Protein AF-A0A2J8K1G6-F1 (afdb_monomer)

Sequence (103 aa):
MLEYALKQERAKYHKLKFGTDLNQGEKKADVSEQVSNGPVESVTLENSPLVWKEGRQLLRQYLEEVGYTDTILDMRSKRVRSLLGRSLELNGAVEPSEGAPRA

Secondary structure (DSSP, 8-state):
-HHHHHHHHHHHHHHHHHSS-S-S-------------S-S--TTS---HHHHHHHHHHHHHHHHHTTHHHHHHHHHHHHHHHHTT----SS-S----------

pLDDT: mean 72.23, std 21.91, range [36.41, 97.5]

Organism: Pan troglodytes (NCBI:txid9598)

InterPro domains:
  IPR013258 Striatin, N-terminal [PF08232] (1-73)
  IPR051488 WD repeat-containing striatin [PTHR15653] (1-97)

Structure (mmCIF, N/CA/C/O backbone):
data_AF-A0A2J8K1G6-F1
#
_entry.id   AF-A0A2J8K1G6-F1
#
loop_
_atom_site.group_PDB
_atom_site.id
_atom_site.type_symbol
_atom_site.label_atom_id
_atom_site.label_alt_id
_atom_site.label_comp_id
_atom_site.label_asym_id
_atom_site.label_entity_id
_atom_site.label_seq_id
_atom_site.pdbx_PDB_ins_code
_atom_site.Cartn_x
_atom_site.Cartn_y
_atom_site.Cartn_z
_atom_site.occupancy
_atom_site.B_iso_or_equiv
_atom_site.auth_seq_id
_atom_site.auth_comp_id
_atom_site.auth_asym_id
_atom_site.auth_atom_id
_atom_site.pdbx_PDB_model_num
ATOM 1 N N . MET A 1 1 ? -17.999 -35.369 27.329 1.00 76.94 1 MET A N 1
ATOM 2 C CA . MET A 1 1 ? -17.358 -34.210 27.995 1.00 76.94 1 MET A CA 1
ATOM 3 C C . MET A 1 1 ? -16.875 -33.159 26.995 1.00 76.94 1 MET A C 1
ATOM 5 O O . MET A 1 1 ? -17.252 -32.008 27.159 1.00 76.94 1 MET A O 1
ATOM 9 N N . LEU A 1 2 ? -16.143 -33.528 25.935 1.00 89.50 2 LEU A N 1
ATOM 10 C CA . LEU A 1 2 ? -15.624 -32.582 24.930 1.00 89.50 2 LEU A CA 1
ATOM 11 C C . LEU A 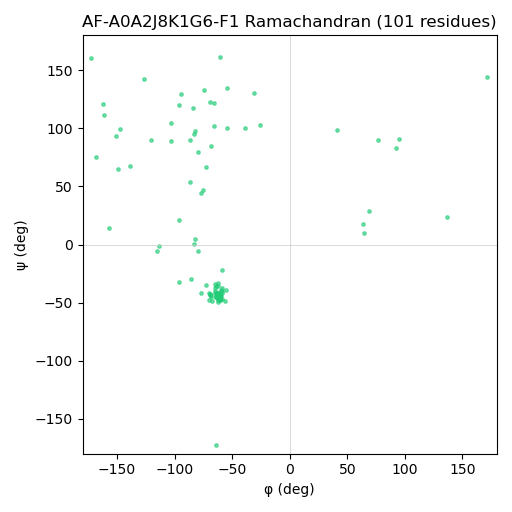1 2 ? -16.710 -31.785 24.178 1.00 89.50 2 LEU A C 1
ATOM 13 O O . LEU A 1 2 ? -16.641 -30.564 24.120 1.00 89.50 2 LEU A O 1
ATOM 17 N N . GLU A 1 3 ? -17.750 -32.461 23.684 1.00 87.62 3 GLU A N 1
ATOM 18 C CA . GLU A 1 3 ? -18.873 -31.820 22.970 1.00 87.62 3 GLU A CA 1
ATOM 19 C C . GLU A 1 3 ? -19.558 -30.714 23.785 1.00 87.62 3 GLU A C 1
ATOM 21 O O . GLU A 1 3 ? -19.914 -29.657 23.267 1.00 87.62 3 GLU A O 1
ATOM 26 N N . TYR A 1 4 ? -19.711 -30.930 25.093 1.00 91.00 4 TYR A N 1
ATOM 27 C CA . TYR A 1 4 ? -20.342 -29.955 25.977 1.00 91.00 4 TYR A CA 1
ATOM 28 C C . TYR A 1 4 ? -19.459 -28.718 26.183 1.00 91.00 4 TYR A C 1
ATOM 30 O O . TYR A 1 4 ? -19.957 -27.594 26.122 1.00 91.00 4 TYR A O 1
ATOM 38 N N . ALA A 1 5 ? -18.149 -28.919 26.360 1.00 91.00 5 ALA A N 1
ATOM 39 C CA . ALA A 1 5 ? -17.187 -27.826 26.460 1.00 91.00 5 ALA A CA 1
ATOM 40 C C . ALA A 1 5 ? -17.161 -26.989 25.171 1.00 91.00 5 ALA A C 1
ATOM 42 O O . ALA A 1 5 ? -17.271 -25.765 25.224 1.00 91.00 5 ALA A O 1
ATOM 43 N N . LEU A 1 6 ? -17.138 -27.649 24.009 1.00 91.12 6 LEU A N 1
ATOM 44 C CA . LEU A 1 6 ? -17.141 -26.977 22.711 1.00 91.12 6 LEU A CA 1
ATOM 45 C C . LEU A 1 6 ? -18.444 -26.199 22.468 1.00 91.12 6 LEU A C 1
ATOM 47 O O . LEU A 1 6 ? -18.429 -25.091 21.932 1.00 91.12 6 LEU A O 1
ATOM 51 N N . LYS A 1 7 ? -19.589 -26.742 22.901 1.00 90.69 7 LYS A N 1
ATOM 52 C CA . LYS A 1 7 ? -20.883 -26.050 22.825 1.00 90.69 7 LYS A CA 1
ATOM 53 C C . LYS A 1 7 ? -20.922 -24.802 23.713 1.00 90.69 7 LYS A C 1
ATOM 55 O O . LYS A 1 7 ? -21.454 -23.781 23.277 1.00 90.69 7 LYS A O 1
ATOM 60 N N . GLN A 1 8 ? -20.347 -24.853 24.917 1.00 91.00 8 GLN A N 1
ATOM 61 C CA . GLN A 1 8 ? -20.223 -23.670 25.776 1.00 91.00 8 GLN A CA 1
ATOM 62 C C . GLN A 1 8 ? -19.322 -22.603 25.156 1.00 91.00 8 GLN A C 1
ATOM 64 O O . GLN A 1 8 ? -19.691 -21.428 25.144 1.00 91.00 8 GLN A O 1
ATOM 69 N N . GLU A 1 9 ? -18.173 -23.004 24.613 1.00 87.44 9 GLU A N 1
ATOM 70 C CA . GLU A 1 9 ? -17.235 -22.085 23.970 1.00 87.44 9 GLU A CA 1
ATOM 71 C C . GLU A 1 9 ? -17.883 -21.376 22.775 1.00 87.44 9 GLU A C 1
ATOM 73 O O . GLU A 1 9 ? -17.859 -20.147 22.692 1.00 87.44 9 GLU A O 1
ATOM 78 N N . ARG A 1 10 ? -18.572 -22.130 21.908 1.00 87.81 10 ARG A N 1
ATOM 79 C CA . ARG A 1 10 ? -19.308 -21.580 20.759 1.00 87.81 10 ARG A CA 1
ATOM 80 C C . ARG A 1 10 ? -20.418 -20.616 21.177 1.00 87.81 10 ARG A C 1
ATOM 82 O O . ARG A 1 10 ? -20.545 -19.547 20.584 1.00 87.81 10 ARG A O 1
ATOM 89 N N . ALA A 1 11 ? -21.199 -20.953 22.205 1.00 84.31 11 ALA A N 1
ATOM 90 C CA . ALA A 1 11 ? -22.251 -20.071 22.708 1.00 84.31 11 ALA A CA 1
ATOM 91 C C . ALA A 1 11 ? -21.672 -18.772 23.292 1.00 84.31 11 ALA A C 1
ATOM 93 O O . ALA A 1 11 ? -22.181 -17.686 23.015 1.00 84.31 11 ALA A O 1
ATOM 94 N N . LYS A 1 12 ? -20.576 -18.870 24.056 1.00 88.31 12 LYS A N 1
ATOM 95 C CA . LYS A 1 12 ? -19.879 -17.716 24.638 1.00 88.31 12 LYS A CA 1
ATOM 96 C C . LYS A 1 12 ? -19.291 -16.809 23.556 1.00 88.31 12 LYS A C 1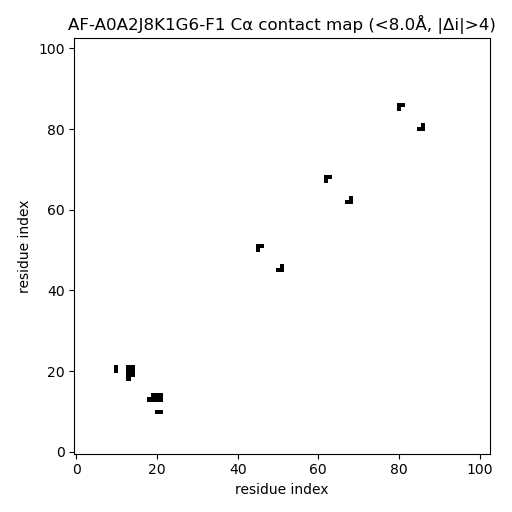
ATOM 98 O O . LYS A 1 12 ? -19.479 -15.597 23.615 1.00 88.31 12 LYS A O 1
ATOM 103 N N . TYR A 1 13 ? -18.642 -17.394 22.549 1.00 90.56 13 TYR A N 1
ATOM 104 C CA . TYR A 1 13 ? -18.109 -16.660 21.404 1.00 90.56 13 TYR A CA 1
ATOM 105 C C . TYR A 1 13 ? -19.212 -15.931 20.632 1.00 90.56 13 TYR A C 1
ATOM 107 O O . TYR A 1 13 ? -19.052 -14.762 20.295 1.00 90.56 13 TYR A O 1
ATOM 115 N N . HIS A 1 14 ? -20.352 -16.585 20.391 1.00 88.50 14 HIS A N 1
ATOM 116 C CA . HIS A 1 14 ? -21.452 -15.979 19.645 1.00 88.50 14 HIS A CA 1
ATOM 117 C C . HIS A 1 14 ? -22.049 -14.765 20.359 1.00 88.50 14 HIS A C 1
ATOM 119 O O . HIS A 1 14 ? -22.223 -13.717 19.740 1.00 88.50 14 HIS A O 1
ATOM 125 N N . LYS A 1 15 ? -22.301 -14.870 21.671 1.00 84.12 15 LYS A N 1
ATOM 126 C CA . LYS A 1 15 ? -22.776 -13.727 22.465 1.00 84.12 15 LYS A CA 1
ATOM 127 C C . LYS A 1 15 ? -21.800 -12.562 22.418 1.00 84.12 15 LYS A C 1
ATOM 129 O O . LYS A 1 15 ? -22.221 -11.419 22.294 1.00 84.12 15 LYS A O 1
ATOM 134 N N . LEU A 1 16 ? -20.504 -12.856 22.500 1.00 79.38 16 LEU A N 1
ATOM 135 C CA . LEU A 1 16 ? -19.473 -11.828 22.481 1.00 79.38 16 LEU A CA 1
ATOM 136 C C . LEU A 1 16 ? -19.353 -11.159 21.106 1.00 79.38 16 LEU A C 1
ATOM 138 O O . LEU A 1 16 ? -19.233 -9.943 21.027 1.00 79.38 16 LEU A O 1
ATOM 142 N N . LYS A 1 17 ? -19.400 -11.944 20.025 1.00 85.19 17 LYS A N 1
ATOM 143 C CA . LYS A 1 17 ? -19.222 -11.448 18.657 1.00 85.19 17 LYS A CA 1
ATOM 144 C C . LYS A 1 17 ? -20.457 -10.740 18.106 1.00 85.19 17 LYS A C 1
ATOM 146 O O . LYS A 1 17 ? -20.322 -9.743 17.408 1.00 85.19 17 LYS A O 1
ATOM 151 N N . PHE A 1 18 ? -21.643 -11.282 18.364 1.00 83.50 18 PHE A N 1
ATOM 152 C CA . PHE A 1 18 ? -22.883 -10.851 17.715 1.00 83.50 18 PHE A CA 1
ATOM 153 C C . PHE A 1 18 ? -23.869 -10.186 18.677 1.00 83.50 18 PHE A C 1
ATOM 155 O O . PHE A 1 18 ? -24.950 -9.790 18.251 1.00 83.50 18 PHE A O 1
ATOM 162 N N . GLY A 1 19 ? -23.541 -10.094 19.970 1.00 82.00 19 GLY A N 1
ATOM 163 C CA . GLY A 1 19 ? -24.400 -9.466 20.979 1.00 82.00 19 GLY A CA 1
ATOM 164 C C . GLY A 1 19 ? -25.735 -10.183 21.212 1.00 82.00 19 GLY A C 1
ATOM 165 O O . GLY A 1 19 ? -26.609 -9.632 21.873 1.00 82.00 19 GLY A O 1
ATOM 166 N N . THR A 1 20 ? -25.916 -11.390 20.665 1.00 76.38 20 THR A N 1
ATOM 167 C CA . THR A 1 20 ? -27.180 -12.142 20.679 1.00 76.38 20 THR A CA 1
ATOM 168 C C . THR A 1 20 ? -26.985 -13.550 21.240 1.00 76.38 20 THR A C 1
ATOM 170 O O . THR A 1 20 ? -25.962 -14.209 21.017 1.00 76.38 20 THR A O 1
ATOM 173 N N . ASP A 1 21 ? -27.975 -14.015 22.003 1.00 71.81 21 ASP A N 1
ATOM 174 C CA . ASP A 1 21 ? -27.988 -15.353 22.591 1.00 71.81 21 ASP A CA 1
ATOM 175 C C . ASP A 1 21 ? -28.157 -16.417 21.501 1.00 71.81 21 ASP A C 1
ATOM 177 O O . ASP A 1 21 ? -29.153 -16.420 20.782 1.00 71.81 21 ASP A O 1
ATOM 181 N N . LEU A 1 22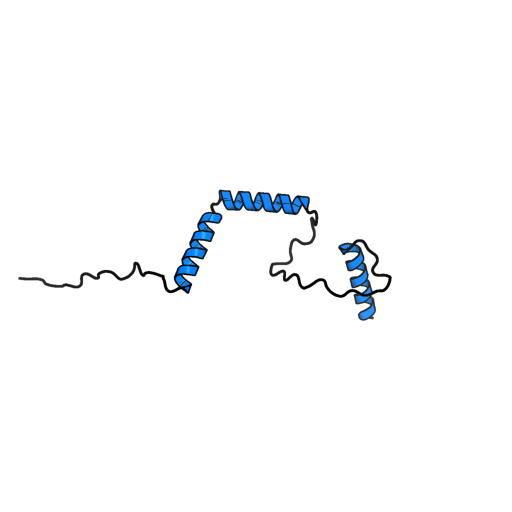 ? -27.214 -17.363 21.406 1.00 66.88 22 LEU A N 1
ATOM 182 C CA . LEU A 1 22 ? -27.304 -18.528 20.511 1.00 66.88 22 LEU A CA 1
ATOM 183 C C . LEU A 1 22 ? -28.285 -19.582 21.071 1.00 66.88 22 LEU A C 1
ATOM 185 O O . LEU A 1 22 ? -27.960 -20.764 21.192 1.00 66.88 22 LEU A O 1
ATOM 189 N N . ASN A 1 23 ? -29.465 -19.138 21.499 1.00 58.38 23 ASN A N 1
ATOM 190 C CA . ASN A 1 23 ? -30.510 -19.966 22.087 1.00 58.38 23 ASN A CA 1
ATOM 191 C C . ASN A 1 23 ? -31.892 -19.552 21.574 1.00 58.38 23 ASN A C 1
ATOM 193 O O . ASN A 1 23 ? -32.732 -19.060 22.313 1.00 58.38 23 ASN A O 1
ATOM 197 N N . GLN A 1 24 ? -32.133 -19.781 20.290 1.00 46.88 24 GLN A N 1
ATOM 198 C CA . GLN A 1 24 ? -33.306 -20.505 19.802 1.00 46.88 24 GLN A CA 1
ATOM 199 C C . GLN A 1 24 ? -33.141 -20.730 18.305 1.00 46.88 24 GLN A C 1
ATOM 201 O O . GLN A 1 24 ? -32.246 -20.166 17.686 1.00 46.88 24 GLN A O 1
ATOM 206 N N . GLY A 1 25 ? -33.891 -21.699 17.793 1.00 52.88 25 GLY A N 1
ATOM 207 C CA . GLY A 1 25 ? -33.613 -22.371 16.537 1.00 52.88 25 GLY A CA 1
ATOM 208 C C . GLY A 1 25 ? -33.683 -21.480 15.303 1.00 52.88 25 GLY A C 1
ATOM 209 O O . GLY A 1 25 ? -33.915 -20.283 15.364 1.00 52.88 25 GLY A O 1
ATOM 210 N N . GLU A 1 26 ? -33.588 -22.167 14.169 1.00 42.00 26 GLU A N 1
ATOM 211 C CA . GLU A 1 26 ? -33.921 -21.670 12.832 1.00 42.00 26 GLU A CA 1
ATOM 212 C C . GLU A 1 26 ? -32.743 -21.115 12.013 1.00 42.00 26 GLU A C 1
ATOM 214 O O . GLU A 1 26 ? -32.427 -19.936 11.984 1.00 42.00 26 GLU A O 1
ATOM 219 N N . LYS A 1 27 ? -32.141 -22.040 11.253 1.00 51.69 27 LYS A N 1
ATOM 220 C CA . LYS A 1 27 ? -31.974 -21.935 9.795 1.00 51.69 27 LYS A CA 1
ATOM 221 C C . LYS A 1 27 ? -31.592 -20.540 9.265 1.00 51.69 27 LYS A C 1
ATOM 223 O O . LYS A 1 27 ? -32.479 -19.800 8.867 1.00 51.69 27 LYS A O 1
ATOM 228 N N . LYS A 1 28 ? -30.309 -20.307 8.994 1.00 36.41 28 LYS A N 1
ATOM 229 C CA . LYS A 1 28 ? -29.843 -19.908 7.651 1.00 36.41 28 LYS A CA 1
ATOM 230 C C . LYS A 1 28 ? -28.340 -20.145 7.549 1.00 36.41 28 LYS A C 1
ATOM 232 O O . LYS A 1 28 ? -27.551 -19.629 8.331 1.00 36.41 28 LYS A O 1
ATOM 237 N N . ALA A 1 29 ? -27.998 -20.985 6.581 1.00 47.16 29 ALA A N 1
ATOM 238 C CA . ALA A 1 29 ? -26.688 -21.017 5.971 1.00 47.16 29 ALA A CA 1
ATOM 239 C C . ALA A 1 29 ? -26.380 -19.664 5.309 1.00 47.16 29 ALA A C 1
ATOM 241 O O . ALA A 1 29 ? -27.298 -18.917 4.967 1.00 47.16 29 ALA A O 1
ATOM 242 N N . ASP A 1 30 ? -25.087 -19.467 5.069 1.00 40.94 30 ASP A N 1
ATOM 243 C CA . ASP A 1 30 ? -24.468 -18.430 4.247 1.00 40.94 30 ASP A CA 1
ATOM 244 C C . ASP A 1 30 ? -24.049 -17.138 4.966 1.00 40.94 30 ASP A C 1
ATOM 246 O O . ASP A 1 30 ? -24.717 -16.110 4.943 1.00 40.94 30 ASP A O 1
ATOM 250 N N . VAL A 1 31 ? -22.860 -17.188 5.571 1.00 41.28 31 VAL A N 1
ATOM 251 C CA . VAL A 1 31 ? -21.900 -16.096 5.390 1.00 41.28 31 VAL A CA 1
ATOM 252 C C . VAL A 1 31 ? -20.662 -16.735 4.787 1.00 41.28 31 VAL A C 1
ATOM 254 O O . VAL A 1 31 ? -19.800 -17.266 5.489 1.00 41.28 31 VAL A O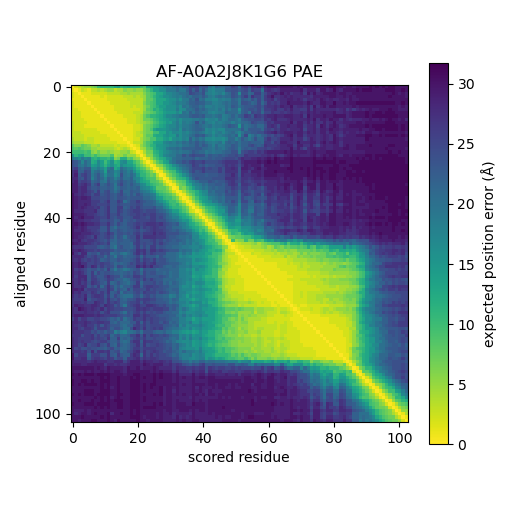 1
ATOM 257 N N . SER A 1 32 ? -20.686 -16.751 3.457 1.00 39.03 32 SER A N 1
ATOM 258 C CA . SER A 1 32 ? -19.572 -17.006 2.561 1.00 39.03 32 SER A CA 1
ATOM 259 C C . SER A 1 32 ? -18.234 -16.532 3.133 1.00 39.03 32 SER A C 1
ATOM 261 O O . SER A 1 32 ? -18.068 -15.398 3.583 1.00 39.03 32 SER A O 1
ATOM 263 N N . GLU A 1 33 ? -17.291 -17.458 3.057 1.00 45.94 33 GLU A N 1
ATOM 264 C CA . GLU A 1 33 ? -15.853 -17.375 3.257 1.00 45.94 33 GLU A CA 1
ATOM 265 C C . GLU A 1 33 ? -15.262 -15.982 2.992 1.00 45.94 33 GLU A C 1
ATOM 267 O O . GLU A 1 33 ? -15.009 -15.589 1.853 1.00 45.94 33 GLU A O 1
ATOM 272 N N . GLN A 1 34 ? -14.964 -15.240 4.061 1.00 39.16 34 GLN A N 1
ATOM 273 C CA . GLN A 1 34 ? -14.031 -14.125 3.969 1.00 39.16 34 GLN A CA 1
ATOM 274 C C . GLN A 1 34 ? -12.624 -14.695 4.163 1.00 39.16 34 GLN A C 1
ATOM 276 O O . GLN A 1 34 ? -12.131 -14.838 5.281 1.00 39.16 34 GLN A O 1
ATOM 281 N N . VAL A 1 35 ? -12.004 -15.086 3.048 1.00 41.44 35 VAL A N 1
ATOM 282 C CA . VAL A 1 35 ? -10.584 -15.44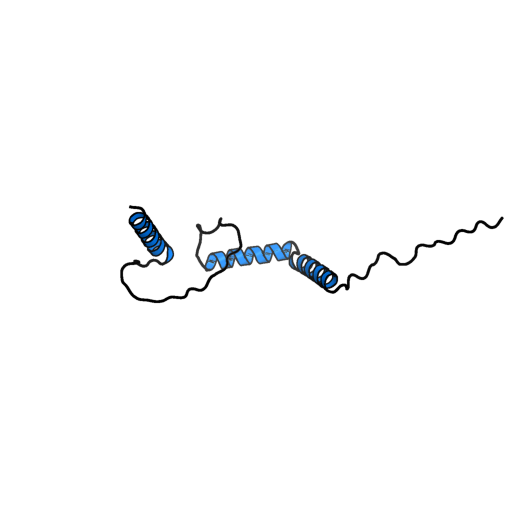3 2.964 1.00 41.44 35 VAL A CA 1
ATOM 283 C C . VAL A 1 35 ? -9.761 -14.271 3.505 1.00 41.44 35 VAL A C 1
ATOM 285 O O . VAL A 1 35 ? -9.547 -13.273 2.821 1.00 41.44 35 VAL A O 1
ATOM 288 N N . SER A 1 36 ? -9.311 -14.390 4.753 1.00 39.56 36 SER A N 1
ATOM 289 C CA . SER A 1 36 ? -8.354 -13.477 5.375 1.00 39.56 36 SER A CA 1
ATOM 290 C C . SER A 1 36 ? -6.988 -14.155 5.398 1.00 39.56 36 SER A C 1
ATOM 292 O O . SER A 1 36 ? -6.640 -14.855 6.345 1.00 39.56 36 SER A O 1
ATOM 294 N N . ASN A 1 37 ? -6.218 -13.971 4.325 1.00 42.69 37 ASN A N 1
ATOM 295 C CA . ASN A 1 37 ? -4.790 -14.279 4.313 1.00 42.69 37 ASN A CA 1
ATOM 296 C C . ASN A 1 37 ? -4.031 -13.099 4.943 1.00 42.69 37 ASN A C 1
ATOM 298 O O . ASN A 1 37 ? -3.767 -12.108 4.265 1.00 42.69 37 ASN A O 1
ATOM 302 N N . GLY A 1 38 ? -3.692 -13.193 6.232 1.00 47.69 38 GLY A N 1
ATOM 303 C CA . GLY A 1 38 ? -2.809 -12.235 6.906 1.00 47.69 38 GLY A CA 1
ATOM 304 C C . GLY A 1 38 ? -2.748 -12.435 8.430 1.00 47.69 38 GLY A C 1
ATOM 305 O O . GLY A 1 38 ? -3.767 -12.821 9.000 1.00 47.69 38 GLY A O 1
ATOM 306 N N . PRO A 1 39 ? -1.587 -12.221 9.090 1.00 44.00 39 PRO A N 1
ATOM 307 C CA . PRO A 1 39 ? -1.335 -12.641 10.470 1.00 44.00 39 PRO A CA 1
ATOM 308 C C . PRO A 1 39 ? -2.359 -12.144 11.497 1.00 44.00 39 PRO A C 1
ATOM 310 O O . PRO A 1 39 ? -2.747 -10.978 11.538 1.00 44.00 39 PRO A O 1
ATOM 313 N N . VAL A 1 40 ? -2.752 -13.089 12.345 1.00 52.59 40 VAL A N 1
ATOM 314 C CA . VAL A 1 40 ? -3.736 -13.016 13.426 1.00 52.59 40 VAL A CA 1
ATOM 315 C C . VAL A 1 40 ? -3.184 -12.211 14.607 1.00 52.59 40 VAL A C 1
ATOM 317 O O . VAL A 1 40 ? -2.964 -12.779 15.658 1.00 52.59 40 VAL A O 1
ATOM 320 N N . GLU A 1 41 ? -2.953 -10.903 14.477 1.00 45.00 41 GLU A N 1
ATOM 321 C CA . GLU A 1 41 ? -2.682 -10.029 15.640 1.00 45.00 41 GLU A CA 1
ATOM 322 C C . GLU A 1 41 ? -3.194 -8.596 15.406 1.00 45.00 41 GLU A C 1
ATOM 324 O O . GLU A 1 41 ? -2.439 -7.640 15.298 1.00 45.00 41 GLU A O 1
ATOM 329 N N . SER A 1 42 ? -4.509 -8.419 15.277 1.00 45.62 42 SER A N 1
ATOM 330 C CA . SER A 1 42 ? -5.148 -7.091 15.440 1.00 45.62 42 SER A CA 1
ATOM 331 C C . SER A 1 42 ? -6.638 -7.168 15.796 1.00 45.62 42 SER A C 1
ATOM 333 O O . SER A 1 42 ? -7.364 -6.181 15.726 1.00 45.62 42 SER A O 1
ATOM 335 N N . VAL A 1 43 ? -7.127 -8.342 16.209 1.00 46.47 43 VAL A N 1
ATOM 336 C CA . VAL A 1 43 ? -8.573 -8.606 16.323 1.00 46.47 43 VAL A CA 1
ATOM 337 C C . VAL A 1 43 ? -9.207 -8.030 17.600 1.00 46.47 43 VAL A C 1
ATOM 339 O O . VAL A 1 43 ? -10.427 -8.063 17.734 1.00 46.47 43 VAL A O 1
ATOM 342 N N . THR A 1 44 ? -8.449 -7.466 18.541 1.00 49.25 44 THR A N 1
ATOM 343 C CA . THR A 1 44 ? -8.990 -7.231 19.894 1.00 49.25 44 THR A CA 1
ATOM 344 C C . THR A 1 44 ? -9.147 -5.798 20.366 1.00 49.25 44 THR A C 1
ATOM 346 O O . THR A 1 44 ? -9.748 -5.640 21.425 1.00 49.25 44 THR A O 1
ATOM 349 N N . LEU A 1 45 ? -8.707 -4.763 19.645 1.00 50.41 45 LEU A N 1
ATOM 350 C CA . LEU A 1 45 ? -8.847 -3.409 20.200 1.00 50.41 45 LEU A CA 1
ATOM 351 C C . LEU A 1 45 ? -10.085 -2.647 19.724 1.00 50.41 45 LEU A C 1
ATOM 353 O O . LEU A 1 45 ? -10.631 -1.873 20.503 1.00 50.41 45 LEU A O 1
ATOM 357 N N . GLU A 1 46 ? -10.582 -2.842 18.498 1.00 49.53 46 GLU A N 1
ATOM 358 C CA . GLU A 1 46 ? -11.417 -1.767 17.955 1.00 49.53 46 GLU A CA 1
ATOM 359 C C . GLU A 1 46 ? -12.200 -2.116 16.680 1.00 49.53 46 GLU A C 1
ATOM 361 O O . GLU A 1 46 ? -11.920 -1.651 15.579 1.00 49.53 46 GLU A 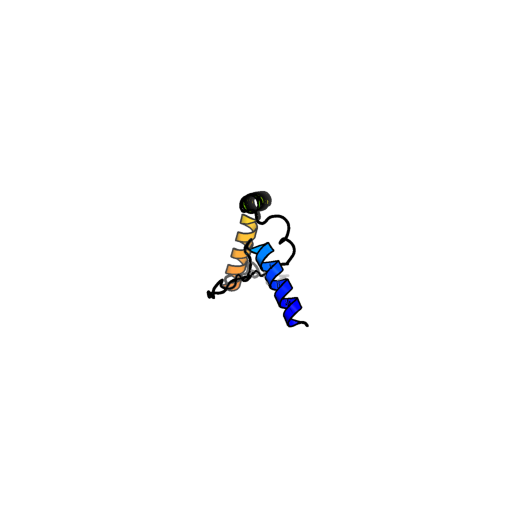O 1
ATOM 366 N N . ASN A 1 47 ? -13.270 -2.897 16.811 1.00 56.34 47 ASN A N 1
ATOM 367 C CA . ASN A 1 47 ? -14.252 -3.049 15.728 1.00 56.34 47 ASN A CA 1
ATOM 368 C C . ASN A 1 47 ? -15.183 -1.817 15.634 1.00 56.34 47 ASN A C 1
ATOM 370 O O . ASN A 1 47 ? -16.399 -1.956 15.518 1.00 56.34 47 ASN A O 1
ATOM 374 N N . SER A 1 48 ? -14.631 -0.601 15.722 1.00 66.31 48 SER A N 1
ATOM 375 C CA . SER A 1 48 ? -15.370 0.632 15.448 1.00 66.31 48 SER A CA 1
ATOM 376 C C . SER A 1 48 ? -15.096 1.061 14.004 1.00 66.31 48 SER A C 1
ATOM 378 O O . SER A 1 48 ? -13.943 1.334 13.659 1.00 66.31 48 SER A O 1
ATOM 380 N N . PRO A 1 49 ? -16.119 1.167 13.134 1.00 70.75 49 PRO A N 1
ATOM 381 C CA . PRO A 1 49 ? -15.932 1.576 11.739 1.00 70.75 49 PRO A CA 1
ATOM 382 C C . PRO A 1 49 ? -15.281 2.961 11.605 1.00 70.75 49 PRO A C 1
ATOM 384 O O . PRO A 1 49 ? -14.684 3.262 10.571 1.00 70.75 49 PRO A O 1
ATOM 3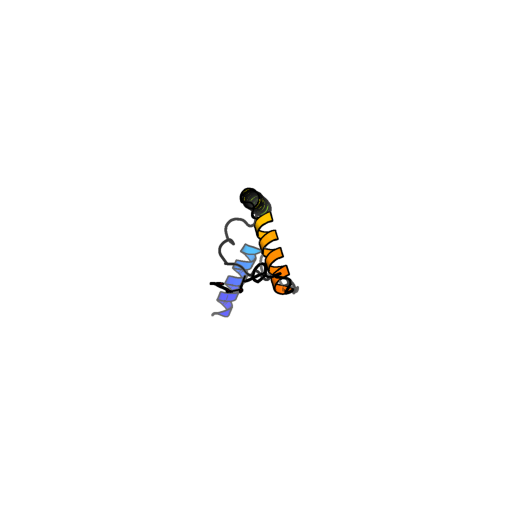87 N N . LEU A 1 50 ? -15.377 3.793 12.647 1.00 76.50 50 LEU A N 1
ATOM 388 C CA . LEU A 1 50 ? -14.755 5.113 12.700 1.00 76.50 50 LEU A CA 1
ATOM 389 C C . LEU A 1 50 ? -13.234 5.025 12.775 1.00 76.50 50 LEU A C 1
ATOM 391 O O . LEU A 1 50 ? -12.553 5.722 12.029 1.00 76.50 50 LEU A O 1
ATOM 395 N N . VAL A 1 51 ? -12.694 4.130 13.592 1.00 82.94 51 VAL A N 1
ATOM 396 C CA . VAL A 1 51 ? -11.253 4.137 13.819 1.00 82.94 51 VAL A CA 1
ATOM 397 C C . VAL A 1 51 ? -10.495 3.333 12.765 1.00 82.94 51 VAL A C 1
ATOM 399 O O . VAL A 1 51 ? -9.428 3.747 12.323 1.00 82.94 51 VAL A O 1
ATOM 402 N N . TRP A 1 52 ? -11.102 2.289 12.192 1.00 82.75 52 TRP A N 1
ATOM 403 C CA . TRP A 1 52 ? -10.581 1.699 10.952 1.00 82.75 52 TRP A CA 1
ATOM 404 C C . TRP A 1 52 ? -10.527 2.724 9.807 1.00 82.75 52 TRP A C 1
ATOM 406 O O . TRP A 1 52 ? -9.591 2.731 9.004 1.00 82.75 52 TRP A O 1
ATOM 416 N N . LYS A 1 53 ? -11.522 3.619 9.722 1.00 91.56 53 LYS A N 1
ATOM 417 C CA . LYS A 1 53 ? -11.540 4.699 8.726 1.00 91.56 53 LYS A CA 1
ATOM 418 C C . LYS A 1 53 ? -10.395 5.691 8.958 1.00 91.56 53 LYS A C 1
ATOM 420 O O . LYS A 1 53 ? -9.758 6.084 7.979 1.00 91.56 53 LYS A O 1
ATOM 425 N N . GLU A 1 54 ? -10.116 6.054 10.207 1.00 92.62 54 GLU A N 1
ATOM 426 C CA . GLU A 1 54 ? -8.993 6.924 10.584 1.00 92.62 54 GLU A CA 1
ATOM 427 C C . GLU A 1 54 ? -7.636 6.252 10.349 1.00 92.62 54 GLU A C 1
ATOM 429 O O . GLU A 1 54 ? -6.791 6.813 9.652 1.00 92.62 54 GLU A O 1
ATOM 434 N N . GLY A 1 55 ? -7.451 5.012 10.808 1.00 95.44 55 GLY A N 1
ATOM 435 C CA . GLY A 1 55 ? -6.229 4.237 10.580 1.00 95.44 55 GLY A CA 1
ATOM 436 C C . GLY A 1 55 ? -5.936 4.040 9.092 1.00 95.44 55 GLY A C 1
ATOM 437 O O . GLY A 1 55 ? -4.805 4.215 8.639 1.00 95.44 55 GLY A O 1
ATOM 438 N N . ARG A 1 56 ? -6.973 3.784 8.284 1.00 96.19 56 ARG A N 1
ATOM 439 C CA . ARG A 1 56 ? -6.838 3.723 6.823 1.00 96.19 56 ARG A CA 1
ATOM 440 C C . ARG A 1 56 ? -6.436 5.069 6.221 1.00 96.19 56 ARG A C 1
ATOM 442 O O . ARG A 1 56 ? -5.713 5.086 5.226 1.00 96.19 56 ARG A O 1
ATOM 449 N N . GLN A 1 57 ? -6.923 6.184 6.763 1.00 96.44 57 GLN A N 1
ATOM 450 C CA . GLN A 1 57 ? -6.545 7.509 6.281 1.00 96.44 57 GLN A CA 1
ATOM 451 C C . GLN A 1 57 ? -5.082 7.820 6.592 1.00 96.44 57 GLN A C 1
ATOM 453 O O . GLN A 1 57 ? -4.365 8.251 5.692 1.00 96.44 57 GLN A O 1
ATOM 458 N N . LEU A 1 58 ? -4.638 7.529 7.814 1.00 97.00 58 LEU A N 1
ATOM 459 C CA . LEU A 1 58 ? -3.248 7.695 8.226 1.00 97.00 58 LEU A CA 1
ATOM 460 C C . LEU A 1 58 ? -2.306 6.855 7.356 1.00 97.00 58 LEU A C 1
ATOM 462 O O . LEU A 1 58 ? -1.301 7.358 6.862 1.00 97.00 58 LEU A O 1
ATOM 466 N N . LEU A 1 59 ? -2.674 5.596 7.094 1.00 96.88 59 LEU A N 1
ATOM 467 C CA . LEU A 1 59 ? -1.905 4.724 6.212 1.00 96.88 59 LEU A CA 1
ATOM 468 C C . LEU A 1 59 ? -1.809 5.291 4.790 1.00 96.88 59 LEU A C 1
ATOM 470 O O . LEU A 1 59 ? -0.732 5.275 4.204 1.00 96.88 59 LEU A O 1
ATOM 474 N N . ARG A 1 60 ? -2.915 5.808 4.233 1.00 95.81 60 ARG A N 1
ATOM 475 C CA . ARG A 1 60 ? -2.898 6.452 2.909 1.00 95.81 60 ARG A CA 1
ATOM 476 C C . ARG A 1 60 ? -1.944 7.640 2.873 1.00 95.81 60 ARG A C 1
ATOM 478 O O . ARG A 1 60 ? -1.140 7.712 1.955 1.00 95.81 60 ARG A O 1
ATOM 485 N N . GLN A 1 61 ? -2.012 8.513 3.875 1.00 97.44 61 GLN A N 1
ATOM 486 C CA . GLN A 1 61 ? -1.134 9.676 3.970 1.00 97.44 61 GLN A CA 1
ATOM 487 C C . GLN A 1 61 ? 0.338 9.265 4.061 1.00 97.44 61 GLN A C 1
ATOM 489 O O . GLN A 1 61 ? 1.160 9.786 3.319 1.00 97.44 61 GLN A O 1
ATOM 494 N N . TYR A 1 62 ? 0.669 8.299 4.921 1.00 97.50 62 TYR A N 1
ATOM 495 C CA . TYR A 1 62 ? 2.043 7.823 5.065 1.00 97.50 62 TYR A CA 1
ATOM 496 C C . TYR A 1 62 ? 2.584 7.224 3.762 1.00 97.50 62 TYR A C 1
ATOM 498 O O . TYR A 1 62 ? 3.685 7.557 3.338 1.00 97.50 62 TYR A O 1
ATOM 506 N N . LEU A 1 63 ? 1.800 6.366 3.100 1.00 96.75 63 LEU A N 1
ATOM 507 C CA . LEU A 1 63 ? 2.192 5.757 1.827 1.00 96.75 63 LEU A CA 1
ATOM 508 C C . LEU A 1 63 ? 2.386 6.800 0.717 1.00 96.75 63 LEU A C 1
ATOM 510 O O . LEU A 1 63 ? 3.235 6.608 -0.152 1.00 96.75 63 LEU A O 1
ATOM 514 N N . GLU A 1 64 ? 1.618 7.886 0.740 1.00 95.56 64 GLU A N 1
ATOM 515 C CA . GLU A 1 64 ? 1.789 9.019 -0.170 1.00 95.56 64 GLU A CA 1
ATOM 516 C C . GLU A 1 64 ? 3.068 9.808 0.147 1.00 95.56 64 GLU A C 1
ATOM 518 O O . GLU A 1 64 ? 3.875 10.027 -0.751 1.00 95.56 64 GLU A O 1
ATOM 523 N N . GLU A 1 65 ? 3.304 10.145 1.419 1.00 96.50 65 GLU A N 1
ATOM 524 C CA . GLU A 1 65 ? 4.481 10.900 1.874 1.00 96.50 65 GLU A CA 1
ATOM 525 C C . GLU A 1 65 ? 5.799 10.183 1.551 1.00 96.50 65 GLU A C 1
ATOM 527 O O . GLU A 1 65 ? 6.764 10.812 1.120 1.00 96.50 65 GLU A O 1
ATOM 532 N N . VAL A 1 66 ? 5.835 8.854 1.692 1.00 96.12 66 VAL A N 1
ATOM 533 C CA . VAL A 1 66 ? 7.017 8.045 1.347 1.00 96.12 66 VAL A CA 1
ATOM 534 C C . VAL A 1 66 ? 7.110 7.692 -0.145 1.00 96.12 66 VAL A C 1
ATOM 536 O O . VAL A 1 66 ? 8.031 6.978 -0.540 1.00 96.12 66 VAL A O 1
ATOM 539 N N . GLY A 1 67 ? 6.167 8.135 -0.988 1.00 95.69 67 GLY A N 1
ATOM 540 C CA . GLY A 1 67 ? 6.184 7.872 -2.434 1.00 95.69 67 GLY A CA 1
ATOM 541 C C . GLY A 1 67 ? 5.927 6.406 -2.816 1.00 95.69 67 GLY A C 1
ATOM 542 O O . GLY A 1 67 ? 6.407 5.917 -3.847 1.00 95.69 67 GLY A O 1
ATOM 543 N N . TYR A 1 68 ? 5.176 5.662 -1.99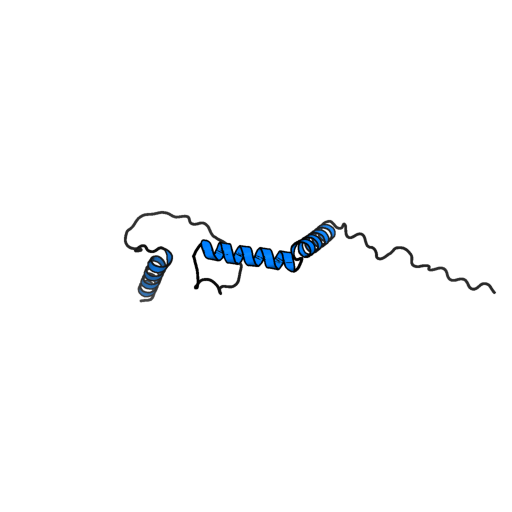4 1.00 96.75 68 TYR A N 1
ATOM 544 C CA . TYR A 1 68 ? 4.865 4.256 -2.267 1.00 96.75 68 TYR A CA 1
ATOM 545 C C . TYR A 1 68 ? 4.054 4.092 -3.557 1.00 96.75 68 TYR A C 1
ATOM 547 O O . TYR A 1 68 ? 4.275 3.125 -4.284 1.00 96.75 68 TYR A O 1
ATOM 555 N N . THR A 1 69 ? 3.145 5.027 -3.862 1.00 92.94 69 THR A N 1
ATOM 556 C CA . THR A 1 69 ? 2.297 4.997 -5.067 1.00 92.94 69 THR A CA 1
ATOM 557 C C . THR A 1 69 ? 3.127 4.903 -6.349 1.00 92.94 69 THR A C 1
ATOM 559 O O . THR A 1 69 ? 2.884 4.013 -7.164 1.00 92.94 69 THR A O 1
ATOM 562 N N . ASP A 1 70 ? 4.147 5.744 -6.506 1.00 92.38 70 ASP A N 1
ATOM 563 C CA . ASP A 1 70 ? 5.009 5.725 -7.692 1.00 92.38 70 ASP A CA 1
ATOM 564 C C . ASP A 1 70 ? 5.881 4.462 -7.717 1.00 92.38 70 ASP A C 1
ATOM 566 O O . ASP A 1 70 ? 5.952 3.751 -8.722 1.00 92.38 70 ASP A O 1
ATOM 570 N N . THR A 1 71 ? 6.450 4.096 -6.563 1.00 95.12 71 THR A N 1
ATOM 571 C CA . THR A 1 71 ? 7.305 2.907 -6.417 1.00 95.12 71 THR A CA 1
ATOM 572 C C . THR A 1 71 ? 6.564 1.609 -6.764 1.00 95.12 71 THR A C 1
ATOM 574 O O . THR A 1 71 ? 7.099 0.739 -7.462 1.00 95.12 71 THR A O 1
ATOM 577 N N . ILE A 1 72 ? 5.317 1.445 -6.304 1.00 95.00 72 ILE A N 1
ATOM 578 C CA . ILE A 1 72 ? 4.526 0.242 -6.585 1.00 95.00 72 ILE A CA 1
ATOM 579 C C . ILE A 1 72 ? 4.054 0.206 -8.040 1.00 95.00 72 ILE A C 1
ATOM 581 O O . ILE A 1 72 ? 4.012 -0.876 -8.631 1.00 95.00 72 ILE A O 1
ATOM 585 N N . LEU A 1 73 ? 3.740 1.355 -8.647 1.00 95.50 73 LEU A N 1
ATOM 586 C CA . LEU A 1 73 ? 3.423 1.443 -10.074 1.00 95.50 73 LEU A CA 1
ATOM 587 C C . LEU A 1 73 ? 4.624 1.034 -10.931 1.00 95.50 73 LEU A C 1
ATOM 589 O O . LEU A 1 73 ? 4.463 0.245 -11.867 1.00 95.50 73 LEU A O 1
ATOM 593 N N . ASP A 1 74 ? 5.827 1.467 -10.563 1.00 95.38 74 ASP A N 1
ATOM 594 C CA . ASP A 1 74 ? 7.074 1.070 -11.210 1.00 95.38 74 ASP A CA 1
ATOM 595 C C . ASP A 1 74 ? 7.332 -0.430 -11.095 1.00 95.38 74 ASP A C 1
ATOM 597 O O . ASP A 1 74 ? 7.597 -1.097 -12.100 1.00 95.38 74 ASP A O 1
ATOM 601 N N . MET A 1 75 ? 7.224 -0.989 -9.887 1.00 97.38 75 MET A N 1
ATOM 602 C CA . MET A 1 75 ? 7.403 -2.424 -9.657 1.00 97.38 75 MET A CA 1
ATOM 603 C C . MET A 1 75 ? 6.383 -3.257 -10.436 1.00 97.38 75 MET A C 1
ATOM 605 O O . MET A 1 75 ? 6.751 -4.241 -11.084 1.00 97.38 75 MET A O 1
ATOM 609 N N . ARG A 1 76 ? 5.106 -2.855 -10.429 1.00 96.81 76 ARG A N 1
ATOM 610 C CA . ARG A 1 76 ? 4.052 -3.531 -11.199 1.00 96.81 76 ARG A CA 1
ATOM 611 C C . ARG A 1 76 ? 4.323 -3.437 -12.695 1.00 96.81 76 ARG A C 1
ATOM 613 O O . ARG A 1 76 ? 4.250 -4.456 -13.372 1.00 96.81 76 ARG A O 1
ATOM 620 N N . SER A 1 77 ? 4.707 -2.268 -13.201 1.00 96.00 77 SER A N 1
ATOM 621 C CA . SER A 1 77 ? 5.032 -2.066 -14.616 1.00 96.00 77 SER A CA 1
ATOM 622 C C . SER A 1 77 ? 6.246 -2.890 -15.053 1.00 96.00 77 SER A C 1
ATOM 624 O O . SER A 1 77 ? 6.217 -3.517 -16.112 1.00 96.00 77 SER A O 1
ATOM 626 N N . LYS A 1 78 ? 7.298 -2.955 -14.225 1.00 95.62 78 LYS A N 1
ATOM 627 C CA . LYS A 1 78 ? 8.475 -3.815 -14.443 1.00 95.62 78 LYS A CA 1
ATOM 628 C C . LYS A 1 78 ? 8.079 -5.290 -14.485 1.00 95.62 78 LYS A C 1
ATOM 630 O O . LYS A 1 78 ? 8.437 -5.987 -15.432 1.00 95.62 78 LYS A O 1
ATOM 635 N N . ARG A 1 79 ? 7.282 -5.751 -13.515 1.00 96.50 79 ARG A N 1
ATOM 636 C CA . ARG A 1 79 ? 6.785 -7.133 -13.471 1.00 96.50 79 ARG A CA 1
ATOM 637 C C . ARG A 1 79 ? 5.912 -7.467 -14.681 1.00 96.50 79 ARG A C 1
ATOM 639 O O . ARG A 1 79 ? 6.078 -8.535 -15.257 1.00 96.50 79 ARG A O 1
ATOM 646 N N . VAL A 1 80 ? 5.031 -6.558 -15.102 1.00 96.81 80 VAL A N 1
ATOM 647 C CA . VAL A 1 80 ? 4.197 -6.724 -16.305 1.00 96.81 80 VAL A CA 1
ATOM 648 C C . VAL A 1 80 ? 5.066 -6.838 -17.558 1.00 96.81 80 VAL A C 1
ATOM 650 O O . VAL A 1 80 ? 4.874 -7.767 -18.334 1.00 96.81 80 VAL A O 1
ATOM 653 N N . ARG A 1 81 ? 6.064 -5.962 -17.743 1.00 94.56 81 ARG A N 1
ATOM 654 C CA . ARG A 1 81 ? 7.001 -6.063 -18.878 1.00 94.56 81 ARG A CA 1
ATOM 655 C C . ARG A 1 81 ? 7.786 -7.375 -18.872 1.00 94.56 81 ARG A C 1
ATOM 657 O O . ARG A 1 81 ? 7.939 -7.972 -19.931 1.00 94.56 81 ARG A O 1
ATOM 664 N N . SER A 1 82 ? 8.238 -7.826 -17.702 1.00 94.06 82 SER A N 1
ATOM 665 C CA . SER A 1 82 ? 8.943 -9.103 -17.539 1.00 94.06 82 SER A CA 1
ATOM 666 C C . SER A 1 82 ? 8.057 -10.298 -17.914 1.00 94.06 82 SER A C 1
ATOM 668 O O . SER A 1 82 ? 8.473 -11.127 -18.717 1.00 94.06 82 SER A O 1
ATOM 670 N N . LEU A 1 83 ? 6.813 -10.345 -17.424 1.00 95.12 83 LEU A N 1
ATOM 671 C CA . LEU A 1 83 ? 5.855 -11.411 -17.751 1.00 95.12 83 LEU A CA 1
ATOM 672 C C . LEU A 1 83 ? 5.462 -11.429 -19.232 1.00 95.12 83 LEU A C 1
ATOM 674 O O . LEU A 1 83 ? 5.240 -12.494 -19.794 1.00 95.12 83 LEU A O 1
ATOM 678 N N . LEU A 1 84 ? 5.386 -10.258 -19.867 1.00 94.25 84 LEU A N 1
ATOM 679 C CA . LEU A 1 84 ? 5.081 -10.130 -21.292 1.00 94.25 84 LEU A CA 1
ATOM 680 C C . LEU A 1 84 ? 6.310 -10.339 -22.196 1.00 94.25 84 LEU A C 1
ATOM 682 O O . LEU A 1 84 ? 6.210 -10.112 -23.399 1.00 94.25 84 LEU A O 1
ATOM 686 N N . GLY A 1 85 ? 7.474 -10.708 -21.644 1.00 80.00 85 GLY A N 1
ATOM 687 C CA . GLY A 1 85 ? 8.708 -10.888 -22.419 1.00 80.00 85 GLY A CA 1
ATOM 688 C C . GLY A 1 85 ? 9.212 -9.601 -23.081 1.00 80.00 85 GLY A C 1
ATOM 689 O O . GLY A 1 85 ? 10.022 -9.642 -23.998 1.00 80.00 85 GLY A O 1
ATOM 690 N N . ARG A 1 86 ? 8.732 -8.438 -22.625 1.00 65.69 86 ARG A N 1
ATOM 691 C CA . ARG A 1 86 ? 9.059 -7.108 -23.156 1.00 65.69 86 ARG A CA 1
ATOM 692 C C . ARG A 1 86 ? 10.168 -6.426 -22.356 1.00 65.69 86 ARG A C 1
ATOM 694 O O . ARG A 1 86 ? 10.278 -5.199 -22.375 1.00 65.69 86 ARG A O 1
ATOM 701 N N . SER A 1 87 ? 10.958 -7.213 -21.624 1.00 58.47 87 SER A N 1
ATOM 702 C CA . SER A 1 87 ? 12.228 -6.766 -21.059 1.00 58.47 87 SER A CA 1
ATOM 703 C C . SER A 1 87 ? 13.171 -6.541 -22.235 1.00 58.47 87 SER A C 1
ATOM 705 O O . SER A 1 87 ? 13.858 -7.457 -22.667 1.00 58.47 87 SER A O 1
ATOM 707 N N . LEU A 1 88 ? 13.109 -5.354 -22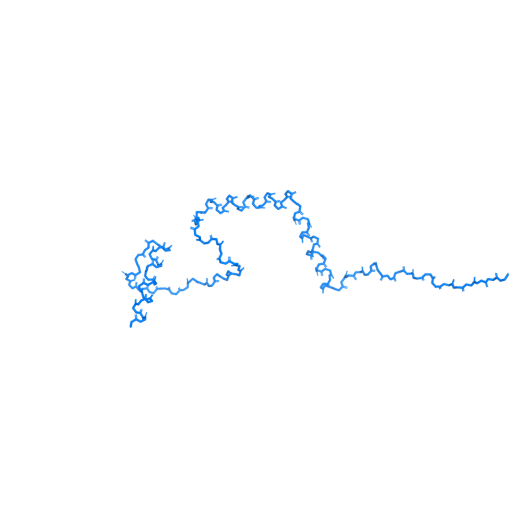.844 1.00 57.34 88 LEU A N 1
ATOM 708 C CA . LEU A 1 88 ? 14.119 -4.960 -23.809 1.00 57.34 88 LEU A CA 1
ATOM 709 C C . LEU A 1 88 ? 15.416 -4.829 -23.018 1.00 57.34 88 LEU A C 1
ATOM 711 O O . LEU A 1 88 ? 15.604 -3.876 -22.264 1.00 57.34 88 LEU A O 1
ATOM 715 N N . GLU A 1 89 ? 16.245 -5.849 -23.161 1.00 51.22 89 GLU A N 1
ATOM 716 C CA . GLU A 1 89 ? 17.665 -5.847 -22.885 1.00 51.22 89 GLU A CA 1
ATOM 717 C C . GLU A 1 89 ? 18.269 -4.507 -23.335 1.00 51.22 89 GLU A C 1
ATOM 719 O O . GLU A 1 89 ? 18.564 -4.296 -24.509 1.00 51.22 89 GLU A O 1
ATOM 724 N N . LEU A 1 90 ? 18.492 -3.591 -22.392 1.00 49.94 90 LEU A N 1
ATOM 725 C CA . LEU A 1 90 ? 19.571 -2.611 -22.502 1.00 49.94 90 LEU A CA 1
ATOM 726 C C . LEU A 1 90 ? 20.837 -3.274 -21.933 1.00 49.94 90 LEU A C 1
ATOM 728 O O . LEU A 1 90 ? 21.452 -2.785 -20.997 1.00 49.94 90 LEU A O 1
ATOM 732 N N . ASN A 1 91 ? 21.138 -4.455 -22.475 1.00 49.66 91 ASN A N 1
ATOM 733 C CA . ASN A 1 91 ? 22.312 -5.287 -22.245 1.00 49.66 91 ASN A CA 1
ATOM 734 C C . ASN A 1 91 ? 22.541 -6.059 -23.552 1.00 49.66 91 ASN A C 1
ATOM 736 O O . ASN A 1 91 ? 21.917 -7.088 -23.780 1.00 49.66 91 ASN A O 1
ATOM 740 N N . GLY A 1 92 ? 23.376 -5.531 -24.451 1.00 47.69 92 GLY A N 1
ATOM 741 C CA . GLY A 1 92 ? 23.757 -6.253 -25.675 1.00 47.69 92 GLY A CA 1
ATOM 742 C C . GLY A 1 92 ? 23.789 -5.454 -26.978 1.00 47.69 92 GLY A C 1
ATOM 743 O O . GLY A 1 92 ? 23.679 -6.055 -28.042 1.00 47.69 92 GLY A O 1
ATOM 744 N N . ALA A 1 93 ? 23.953 -4.128 -26.941 1.00 43.78 93 ALA A N 1
ATOM 745 C CA . ALA A 1 93 ? 24.336 -3.372 -28.132 1.00 43.78 93 ALA A CA 1
ATOM 746 C C . ALA A 1 93 ? 25.824 -2.997 -28.052 1.00 43.78 93 ALA A C 1
ATOM 748 O O . ALA A 1 93 ? 26.195 -2.064 -27.347 1.00 43.78 93 ALA A O 1
ATOM 749 N N . VAL A 1 94 ? 26.626 -3.726 -28.836 1.00 44.53 94 VAL A N 1
ATOM 750 C CA . VAL A 1 94 ? 28.010 -3.428 -29.242 1.00 44.53 94 VAL A CA 1
ATOM 751 C C . VAL A 1 94 ? 29.104 -3.683 -28.188 1.00 44.53 94 VAL A C 1
ATOM 753 O O . VAL A 1 94 ? 29.538 -2.819 -27.436 1.00 44.53 94 VAL A O 1
ATOM 756 N N . GLU A 1 95 ? 29.629 -4.907 -28.217 1.00 43.72 95 GLU A N 1
ATOM 757 C CA . GLU A 1 95 ? 31.067 -5.136 -28.058 1.00 43.72 95 GLU A CA 1
ATOM 758 C C . GLU A 1 95 ? 31.770 -4.518 -29.284 1.00 43.72 95 GLU A C 1
ATOM 760 O O . GLU A 1 95 ? 31.468 -4.938 -30.406 1.00 43.72 95 GLU A O 1
ATOM 765 N N . PRO A 1 96 ? 32.711 -3.565 -29.157 1.00 44.19 96 PRO A N 1
ATOM 766 C CA . PRO A 1 96 ? 33.653 -3.288 -30.228 1.00 44.19 96 PRO A CA 1
ATOM 767 C C . PRO A 1 96 ? 34.754 -4.354 -30.167 1.00 44.19 96 PRO A C 1
ATOM 769 O O . PRO A 1 96 ? 35.840 -4.131 -29.637 1.00 44.19 96 PRO A O 1
ATOM 772 N N . SER A 1 97 ? 34.462 -5.543 -30.694 1.00 50.38 97 SER A N 1
ATOM 773 C CA . SER A 1 97 ? 35.518 -6.461 -31.111 1.00 50.38 97 SER A CA 1
ATOM 774 C C . SER A 1 97 ? 35.961 -6.051 -32.509 1.00 50.38 97 SER A C 1
ATOM 776 O O . SER A 1 97 ? 35.349 -6.452 -33.488 1.00 50.38 97 SER A O 1
ATOM 778 N N . GLU A 1 98 ? 37.018 -5.249 -32.602 1.00 42.72 98 GLU A N 1
ATOM 779 C CA . GLU A 1 98 ? 37.903 -5.267 -33.768 1.00 42.72 98 GLU A CA 1
ATOM 780 C C . GLU A 1 98 ? 39.323 -4.939 -33.305 1.00 42.72 98 GLU A C 1
ATOM 782 O O . GLU A 1 98 ? 39.698 -3.797 -33.043 1.00 42.72 98 GLU A O 1
ATOM 787 N N . GLY A 1 99 ? 40.114 -5.999 -33.148 1.00 47.72 99 GLY A N 1
ATOM 788 C CA . GLY A 1 99 ? 41.556 -5.899 -33.052 1.00 47.72 99 GLY A CA 1
ATOM 789 C C . GLY A 1 99 ? 42.159 -5.616 -34.425 1.00 47.72 99 GLY A C 1
ATOM 790 O O . GLY A 1 99 ? 41.865 -6.318 -35.388 1.00 47.72 99 GLY A O 1
ATOM 791 N N . ALA A 1 100 ? 43.064 -4.642 -34.486 1.00 42.69 100 ALA A N 1
ATOM 792 C CA . ALA A 1 100 ? 44.138 -4.595 -35.474 1.00 42.69 100 ALA A CA 1
ATOM 793 C C . ALA A 1 100 ? 45.253 -3.646 -34.995 1.00 42.69 100 ALA A C 1
ATOM 795 O O . ALA A 1 100 ? 45.048 -2.433 -34.984 1.00 42.69 100 ALA A O 1
ATOM 796 N N . PRO A 1 101 ? 46.458 -4.138 -34.650 1.00 57.59 101 PRO A N 1
ATOM 797 C CA . PRO A 1 101 ? 47.656 -3.324 -34.734 1.00 57.59 101 PRO A CA 1
ATOM 798 C C . PRO A 1 101 ? 48.157 -3.396 -36.182 1.00 57.59 101 PRO A C 1
ATOM 800 O O . PRO A 1 101 ? 48.492 -4.473 -36.678 1.00 57.59 101 PRO A O 1
ATOM 803 N N . ARG A 1 102 ? 48.196 -2.264 -36.890 1.00 50.81 102 ARG A N 1
ATOM 804 C CA . ARG A 1 102 ? 49.028 -2.149 -38.095 1.00 50.81 102 ARG A CA 1
ATOM 805 C C . ARG A 1 102 ? 50.368 -1.547 -37.690 1.00 50.81 102 ARG A C 1
ATOM 807 O O . ARG A 1 102 ? 50.400 -0.567 -36.950 1.00 50.81 102 ARG A O 1
ATOM 814 N N . ALA A 1 103 ? 51.407 -2.246 -38.139 1.00 57.59 103 ALA A N 1
ATOM 815 C CA . ALA A 1 103 ? 52.828 -1.952 -38.009 1.00 57.59 103 ALA A CA 1
ATOM 816 C C . ALA A 1 103 ? 53.211 -0.528 -38.427 1.00 57.59 103 ALA A C 1
ATOM 818 O O . ALA A 1 103 ? 52.507 0.039 -39.296 1.00 57.59 103 ALA A O 1
#

Radius of gyration: 29.18 Å; Cα contacts (8 Å, |Δi|>4): 18; chains: 1; bounding box: 87×45×66 Å

Solvent-accessible surface area (backbone atoms only — not comparable to full-atom values): 6924 Å² total; per-residue (Å²): 112,68,70,59,53,54,52,52,51,52,41,53,50,40,31,70,76,67,76,42,80,83,77,73,87,81,90,78,86,83,83,76,84,77,86,74,92,68,84,95,78,75,90,80,85,66,96,43,75,67,54,55,51,49,54,52,48,52,51,52,52,52,39,54,78,72,44,45,66,61,53,51,51,51,52,51,51,50,50,51,30,52,77,68,70,60,64,75,69,94,69,84,85,77,81,90,84,75,90,78,89,79,132

Foldseek 3Di:
DVVVVVVVVVQVVCCVPPVDGPPDDDDDDDPDDPPDDDDDPDPPDDPDPVVVVVVVVVVVVVCVVVVVVVVVVVVVVVVVCVVVVVPPPPPDDDDPPDDDDDD

Mean predicted aligned error: 19.67 Å